Protein AF-A0A392NDP9-F1 (afdb_monomer_lite)

Secondary structure (DSSP, 8-state):
-HHHHTT-TT--EEEEEE---S--PEEE--TT-SEEEEEES-SS---EEEEE-TT--EEEEES-EEEEEE--TT--EEEEE----SHHHHHHHHHHHHH-TT-SEEEE-HHHH---TT---PPP----------

Sequence (134 aa):
MNALLSGCPNLETLDLCFYAEDSGGIIRVPPSLKWLKIIINNSDAGASLEIDVPVLEYLCIANITITDANNLQNVVEASVDVFPSSAASAFTFLKLLGALTGIKHLVLSCSTTKRDSRSGRPPPRYATGLLSAI

pLDDT: mean 79.92, std 17.28, range [38.62, 97.44]

Radius of gyration: 20.47 Å; chains: 1; bounding box: 78×43×33 Å

Organism: NCBI:txid97028

Structure (mmCIF, N/CA/C/O backbone):
data_AF-A0A392NDP9-F1
#
_entry.id   AF-A0A392NDP9-F1
#
loop_
_atom_site.group_PDB
_atom_site.id
_atom_site.type_symbol
_atom_site.label_atom_id
_atom_si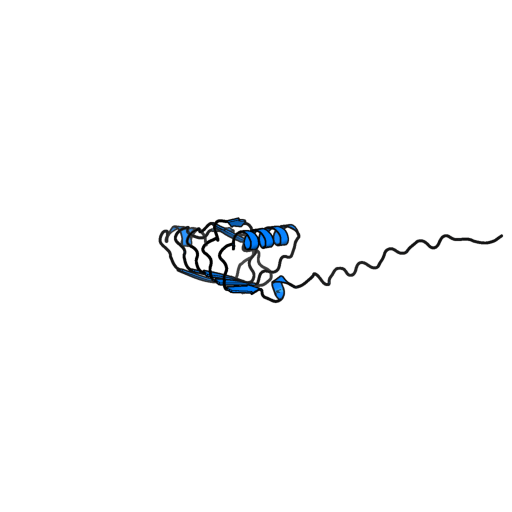te.label_alt_id
_atom_site.label_comp_id
_atom_site.label_asym_id
_atom_site.label_entity_id
_atom_site.label_seq_id
_atom_site.pdbx_PDB_ins_code
_atom_site.Cartn_x
_atom_site.Cartn_y
_atom_site.Cartn_z
_atom_site.occupancy
_atom_site.B_iso_or_equiv
_atom_site.auth_seq_id
_atom_site.auth_comp_id
_atom_site.auth_asym_id
_atom_site.auth_atom_id
_atom_site.pdbx_PDB_model_num
ATOM 1 N N . MET A 1 1 ? -3.502 11.219 -12.686 1.00 69.75 1 MET A N 1
ATOM 2 C CA . MET A 1 1 ? -4.233 10.551 -11.584 1.00 69.75 1 MET A CA 1
ATOM 3 C C . MET A 1 1 ? -4.486 11.459 -10.384 1.00 69.75 1 MET A C 1
ATOM 5 O O . MET A 1 1 ? -5.636 11.597 -10.003 1.00 69.75 1 MET A O 1
ATOM 9 N N . ASN A 1 2 ? -3.472 12.134 -9.829 1.00 69.75 2 ASN A N 1
ATOM 10 C CA . ASN A 1 2 ? -3.658 13.005 -8.651 1.00 69.75 2 ASN A CA 1
ATOM 11 C C . ASN A 1 2 ? -4.727 14.092 -8.832 1.00 69.75 2 ASN A C 1
ATOM 13 O O . ASN A 1 2 ? -5.488 14.338 -7.908 1.00 69.75 2 ASN A O 1
ATOM 17 N N . ALA A 1 3 ? -4.835 14.677 -10.031 1.00 70.94 3 ALA A N 1
ATOM 18 C CA . ALA A 1 3 ? -5.876 15.659 -10.347 1.00 70.94 3 ALA A CA 1
ATOM 19 C C . ALA A 1 3 ? -7.309 15.094 -10.237 1.00 70.94 3 ALA A C 1
ATOM 21 O O . ALA A 1 3 ? -8.238 15.823 -9.902 1.00 70.94 3 ALA A O 1
ATOM 22 N N . LEU A 1 4 ? -7.490 13.791 -10.494 1.00 71.25 4 LEU A N 1
ATOM 23 C CA . LEU A 1 4 ? -8.781 13.119 -10.321 1.00 71.25 4 LEU A CA 1
ATOM 24 C C . LEU A 1 4 ? -9.073 12.914 -8.830 1.00 71.25 4 LEU A C 1
ATOM 26 O O . LEU A 1 4 ? -10.156 13.251 -8.366 1.00 71.25 4 LEU A O 1
ATOM 30 N N . LEU A 1 5 ? -8.083 12.441 -8.066 1.00 80.00 5 LEU A N 1
ATOM 31 C CA . LEU A 1 5 ? -8.228 12.201 -6.626 1.00 80.00 5 LEU A CA 1
ATOM 32 C C . LEU A 1 5 ? -8.427 13.502 -5.832 1.00 80.00 5 LEU A C 1
ATOM 34 O O . LEU A 1 5 ? -9.194 13.517 -4.873 1.00 80.00 5 LEU A O 1
ATOM 38 N N . SER A 1 6 ? -7.829 14.618 -6.264 1.00 79.62 6 SER A N 1
ATOM 39 C CA . SER A 1 6 ? -8.059 15.931 -5.646 1.00 79.62 6 SER A CA 1
ATOM 40 C C . SER A 1 6 ? -9.493 16.443 -5.802 1.00 79.62 6 SER A C 1
ATOM 42 O O . SER A 1 6 ? -9.924 17.277 -5.012 1.00 79.62 6 SER A O 1
ATOM 44 N N . GLY A 1 7 ? -10.245 15.952 -6.794 1.00 84.88 7 GLY A N 1
ATOM 45 C CA . GLY A 1 7 ? -11.663 16.280 -6.961 1.00 84.88 7 GLY A CA 1
ATOM 46 C C . GLY A 1 7 ? -12.588 15.540 -5.989 1.00 84.88 7 GLY A C 1
ATOM 47 O O . GLY A 1 7 ? -13.756 15.902 -5.866 1.00 84.88 7 GLY A O 1
ATOM 48 N N . CYS A 1 8 ? -12.083 14.520 -5.285 1.00 88.81 8 CYS A N 1
ATOM 49 C CA . CYS A 1 8 ? -12.871 13.648 -4.414 1.00 88.81 8 CYS A CA 1
ATOM 50 C C . CYS A 1 8 ? -12.260 13.566 -2.998 1.00 88.81 8 CYS A C 1
ATOM 52 O O . CYS A 1 8 ? -11.764 12.513 -2.601 1.00 88.81 8 CYS A O 1
ATOM 54 N N . PRO A 1 9 ? -12.299 14.649 -2.198 1.00 84.31 9 PRO A N 1
ATOM 55 C CA . PRO A 1 9 ? -11.618 14.701 -0.898 1.00 84.31 9 PRO A CA 1
ATOM 56 C C . PRO A 1 9 ? -12.208 13.765 0.173 1.00 84.31 9 PRO A C 1
ATOM 58 O O . PRO A 1 9 ? -11.508 13.398 1.114 1.00 84.31 9 PRO A O 1
ATOM 61 N N . ASN A 1 10 ? -13.472 13.356 0.032 1.00 89.31 10 ASN A N 1
ATOM 62 C CA . ASN A 1 10 ? -14.176 12.471 0.973 1.00 89.31 10 ASN A CA 1
ATOM 63 C C . ASN A 1 10 ? -14.277 11.026 0.457 1.00 89.31 10 ASN A C 1
ATOM 65 O O . ASN A 1 10 ? -15.181 10.292 0.849 1.00 89.31 10 ASN A O 1
ATOM 69 N N . LEU A 1 11 ? -13.425 10.643 -0.497 1.00 92.12 11 LEU A N 1
ATOM 70 C CA . LEU A 1 11 ? -13.464 9.313 -1.090 1.00 92.12 11 LEU A CA 1
ATOM 71 C C . LEU A 1 11 ? -13.087 8.254 -0.047 1.00 92.12 11 LEU A C 1
ATOM 73 O O . LEU A 1 11 ? -11.964 8.244 0.441 1.00 92.12 11 LEU A O 1
ATOM 77 N N . GLU A 1 12 ? -14.004 7.333 0.252 1.00 95.12 12 GLU A N 1
ATOM 78 C CA . GLU A 1 12 ? -13.740 6.248 1.209 1.00 95.12 12 GLU A CA 1
ATOM 79 C C . GLU A 1 12 ? -13.223 4.966 0.540 1.00 95.12 12 GLU A C 1
ATOM 81 O O . GLU A 1 12 ? -12.591 4.132 1.188 1.00 95.12 12 GLU A O 1
ATOM 86 N N . THR A 1 13 ? -13.486 4.783 -0.754 1.00 95.12 13 THR A N 1
ATOM 87 C CA . THR A 1 13 ? -13.151 3.560 -1.495 1.00 95.12 13 THR A CA 1
ATOM 88 C C . THR A 1 13 ? -12.567 3.910 -2.852 1.00 95.12 13 THR A C 1
ATOM 90 O O . THR A 1 13 ? -13.155 4.686 -3.602 1.00 95.12 13 THR A O 1
ATOM 93 N N . LEU A 1 14 ? -11.424 3.312 -3.178 1.00 92.62 14 LEU A N 1
ATOM 94 C CA . LEU A 1 14 ? -10.753 3.483 -4.459 1.00 92.62 14 LEU A CA 1
ATOM 95 C C . LEU A 1 14 ? -10.317 2.118 -4.994 1.00 92.62 14 LEU A C 1
ATOM 97 O O . LEU A 1 14 ? -9.447 1.479 -4.409 1.00 92.62 14 LEU A O 1
ATOM 101 N N . ASP A 1 15 ? -10.910 1.703 -6.113 1.00 92.94 15 ASP A N 1
ATOM 102 C CA . ASP A 1 15 ? -10.465 0.557 -6.910 1.00 92.94 15 ASP A CA 1
ATOM 103 C C . ASP A 1 15 ? -9.951 1.077 -8.255 1.00 92.94 15 ASP A C 1
ATOM 105 O O . ASP A 1 15 ? -10.694 1.676 -9.037 1.00 92.94 15 ASP A O 1
ATOM 109 N N . LEU A 1 16 ? -8.653 0.907 -8.488 1.00 88.12 16 LEU A N 1
ATOM 110 C CA . LEU A 1 16 ? -7.963 1.337 -9.691 1.00 88.12 16 LEU A CA 1
ATOM 111 C C . LEU A 1 16 ? -7.329 0.136 -10.376 1.00 88.12 16 LEU A C 1
ATOM 113 O O . LEU A 1 16 ? -6.469 -0.547 -9.821 1.00 88.12 16 LEU A O 1
ATOM 117 N N . CYS A 1 17 ? -7.689 -0.048 -11.638 1.00 87.25 17 CYS A N 1
ATOM 118 C CA . CYS A 1 17 ? -7.012 -0.959 -12.539 1.00 87.25 17 CYS A CA 1
ATOM 119 C C . CYS A 1 17 ? -6.702 -0.208 -13.828 1.00 87.25 17 CYS A C 1
ATOM 121 O O . CYS A 1 17 ? -7.610 0.301 -14.487 1.00 87.25 17 CYS A O 1
ATOM 123 N N . PHE A 1 18 ? -5.422 -0.070 -14.156 1.00 80.69 18 PHE A N 1
ATOM 124 C CA . PHE A 1 18 ? -4.996 0.690 -15.326 1.00 80.69 18 PHE A CA 1
ATOM 125 C C . PHE A 1 18 ? -3.650 0.189 -15.854 1.00 80.69 18 PHE A C 1
ATOM 127 O O . PHE A 1 18 ? -2.927 -0.560 -15.193 1.00 80.69 18 PHE A O 1
ATOM 134 N N . TYR A 1 19 ? -3.327 0.609 -17.073 1.00 79.69 19 TYR A N 1
ATOM 135 C CA . TYR A 1 19 ? -2.003 0.444 -17.656 1.00 79.69 19 TYR A CA 1
ATOM 136 C C . TYR A 1 19 ? -1.205 1.702 -17.356 1.00 79.69 19 TYR A C 1
ATOM 138 O O . TYR A 1 19 ? -1.643 2.804 -17.692 1.00 79.69 19 TYR A O 1
ATOM 146 N N . ALA A 1 20 ? -0.059 1.555 -16.701 1.00 71.25 20 ALA A N 1
ATOM 147 C CA . ALA A 1 20 ? 0.833 2.684 -16.533 1.00 71.25 20 ALA A CA 1
ATOM 148 C C . ALA A 1 20 ? 1.561 2.900 -17.865 1.00 71.25 20 ALA A C 1
ATOM 150 O O . ALA A 1 20 ? 2.296 2.034 -18.322 1.00 71.25 20 ALA A O 1
ATOM 151 N N . GLU A 1 21 ? 1.347 4.032 -18.523 1.00 67.12 21 GLU A N 1
ATOM 152 C CA . GLU A 1 21 ? 2.326 4.503 -19.506 1.00 67.12 21 GLU A CA 1
ATOM 153 C C . GLU A 1 21 ? 3.545 5.020 -18.729 1.00 67.12 21 GLU A C 1
ATOM 155 O O . GLU A 1 21 ? 3.366 5.464 -17.592 1.00 67.12 21 GLU A O 1
ATOM 160 N N . ASP A 1 22 ? 4.753 4.969 -19.310 1.00 56.59 22 ASP A N 1
ATOM 161 C CA . ASP A 1 22 ? 6.088 5.246 -18.712 1.00 56.59 22 ASP A CA 1
ATOM 162 C C . ASP A 1 22 ? 6.235 6.558 -17.900 1.00 56.59 22 ASP A C 1
ATOM 164 O O . ASP A 1 22 ? 7.298 6.888 -17.373 1.00 56.59 22 ASP A O 1
ATOM 168 N N . SER A 1 23 ? 5.164 7.330 -17.769 1.00 55.50 23 SER A N 1
ATOM 169 C CA . SER A 1 23 ? 4.986 8.375 -16.779 1.00 55.50 23 SER A CA 1
ATOM 170 C C . SER A 1 23 ? 5.218 7.857 -15.350 1.00 55.50 23 SER A C 1
ATOM 172 O O . SER A 1 23 ? 4.358 7.229 -14.733 1.00 55.50 23 SER A O 1
ATOM 174 N N . GLY A 1 24 ? 6.387 8.192 -14.796 1.00 61.66 24 GLY A N 1
ATOM 175 C CA . GLY A 1 24 ? 6.766 8.034 -13.385 1.00 61.66 24 GLY A CA 1
ATOM 176 C C . GLY A 1 24 ? 5.939 8.896 -12.423 1.00 61.66 24 GLY A C 1
ATOM 177 O O . GLY A 1 24 ? 6.479 9.633 -11.600 1.00 61.66 24 GLY A O 1
ATOM 178 N N . GLY A 1 25 ? 4.616 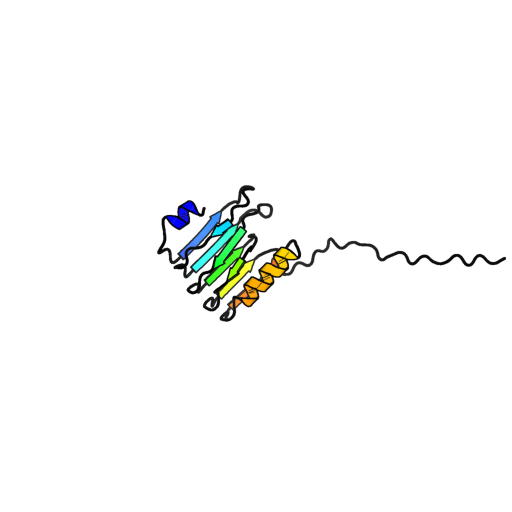8.872 -12.568 1.00 77.69 25 GLY A N 1
ATOM 179 C CA . GLY A 1 25 ? 3.685 9.589 -11.720 1.00 77.69 25 GLY A CA 1
ATOM 180 C C . GLY A 1 25 ? 3.622 8.964 -10.332 1.00 77.69 25 GLY A C 1
ATOM 181 O O . GLY A 1 25 ? 3.498 7.748 -10.183 1.00 77.69 25 GLY A O 1
ATOM 182 N N . ILE A 1 26 ? 3.665 9.820 -9.315 1.00 84.44 26 ILE A N 1
ATOM 183 C CA . ILE A 1 26 ? 3.410 9.429 -7.930 1.00 84.44 26 ILE A CA 1
ATOM 184 C C . ILE A 1 26 ? 1.911 9.540 -7.682 1.00 84.44 26 ILE A C 1
ATOM 186 O O . ILE A 1 26 ? 1.331 10.604 -7.890 1.00 84.44 26 ILE A O 1
ATOM 190 N N . ILE A 1 27 ? 1.290 8.457 -7.239 1.00 87.06 27 ILE A N 1
ATOM 191 C CA . ILE A 1 27 ? -0.109 8.398 -6.830 1.00 87.06 27 ILE A CA 1
ATOM 192 C C . ILE A 1 27 ? -0.168 8.759 -5.352 1.00 87.06 27 ILE A C 1
ATOM 194 O O . ILE A 1 27 ? 0.449 8.085 -4.529 1.00 87.06 27 ILE A O 1
ATOM 198 N N . ARG A 1 28 ? -0.918 9.815 -5.026 1.00 89.19 28 ARG A N 1
ATOM 199 C CA . ARG A 1 28 ? -1.186 10.225 -3.644 1.00 89.19 28 ARG A CA 1
ATOM 200 C C . ARG A 1 28 ? -2.635 9.962 -3.292 1.00 89.19 28 ARG A C 1
ATOM 202 O O . ARG A 1 28 ? -3.540 10.454 -3.965 1.00 89.19 28 ARG A O 1
ATOM 209 N N . VAL A 1 29 ? -2.832 9.175 -2.246 1.00 87.75 29 VAL A N 1
ATOM 210 C CA . VAL A 1 29 ? -4.153 8.717 -1.819 1.00 87.75 29 VAL A CA 1
ATOM 211 C C . VAL A 1 29 ? -4.789 9.753 -0.877 1.00 87.75 29 VAL A C 1
ATOM 213 O O . VAL A 1 29 ? -4.080 10.306 -0.036 1.00 87.75 29 VAL A O 1
ATOM 216 N N . PRO A 1 30 ? -6.099 10.047 -0.993 1.00 87.94 30 PRO A N 1
ATOM 217 C CA . PRO A 1 30 ? -6.795 10.912 -0.043 1.00 87.94 30 PRO A CA 1
ATOM 218 C C . PRO A 1 30 ? -6.748 10.356 1.393 1.00 87.94 30 PRO A C 1
ATOM 220 O O . PRO A 1 30 ? -6.856 9.144 1.577 1.00 87.94 30 PRO A O 1
ATOM 223 N N . PRO A 1 31 ? -6.671 11.215 2.425 1.00 88.25 31 PRO A N 1
ATOM 224 C CA . PRO A 1 31 ? -6.553 10.773 3.818 1.00 88.25 31 PRO A CA 1
ATOM 225 C C . PRO A 1 31 ? -7.850 10.183 4.396 1.00 88.25 31 PRO A C 1
ATOM 227 O O . PRO A 1 31 ? -7.824 9.619 5.484 1.00 88.25 31 PRO A O 1
ATOM 230 N N . SER A 1 32 ? -8.984 10.329 3.703 1.00 90.56 32 SER A N 1
ATOM 231 C CA . SER A 1 32 ? -10.300 9.793 4.086 1.00 90.56 32 SER A CA 1
ATOM 232 C C . SER A 1 32 ? -10.524 8.342 3.644 1.00 90.56 32 SER A C 1
ATOM 234 O O . SER A 1 32 ? -11.560 7.754 3.961 1.00 90.56 32 SER A O 1
ATOM 236 N N . LEU A 1 33 ? -9.569 7.758 2.916 1.00 94.19 33 LEU A N 1
ATOM 237 C CA . LEU A 1 33 ? -9.746 6.466 2.273 1.00 94.19 33 LEU A CA 1
ATOM 238 C C . LEU A 1 33 ? -9.695 5.311 3.283 1.00 94.19 33 LEU A C 1
ATOM 240 O O . LEU A 1 33 ? -8.722 5.154 4.012 1.00 94.19 33 LEU A O 1
ATOM 244 N N . LYS A 1 34 ? -10.717 4.456 3.278 1.00 96.31 34 LYS A N 1
ATOM 245 C CA . LYS A 1 34 ? -10.784 3.247 4.115 1.00 96.31 34 LYS A CA 1
ATOM 246 C C . LYS A 1 34 ? -10.377 1.994 3.347 1.00 96.31 34 LYS A C 1
ATOM 248 O O . LYS A 1 34 ? -9.834 1.061 3.933 1.00 96.31 34 LYS A O 1
ATOM 253 N N . TRP A 1 35 ? -10.610 1.980 2.035 1.00 96.81 35 TRP A N 1
ATOM 254 C CA . TRP A 1 35 ? -10.415 0.800 1.196 1.00 96.81 35 TRP A CA 1
ATOM 255 C C . TRP A 1 35 ? -9.652 1.150 -0.080 1.00 96.81 35 TRP A C 1
ATOM 257 O O . TRP A 1 35 ? -10.171 1.880 -0.930 1.00 96.81 35 TRP A O 1
ATOM 267 N N . LEU A 1 36 ? -8.425 0.635 -0.213 1.00 95.44 36 LEU A N 1
ATOM 268 C CA . LEU A 1 36 ? -7.563 0.884 -1.367 1.00 95.44 36 LEU A CA 1
ATOM 269 C C . LEU A 1 36 ? -7.277 -0.396 -2.139 1.00 95.44 36 LEU A C 1
ATOM 271 O O . LEU A 1 36 ? -6.747 -1.357 -1.583 1.00 95.44 36 LEU A O 1
ATOM 275 N N . LYS A 1 37 ? -7.517 -0.357 -3.448 1.00 95.12 37 LYS A N 1
ATOM 276 C CA . LYS A 1 37 ? -7.077 -1.380 -4.387 1.00 95.12 37 LYS A CA 1
ATOM 277 C C . LYS A 1 37 ? -6.446 -0.744 -5.622 1.00 95.12 37 LYS A C 1
ATOM 279 O O . LYS A 1 37 ? -7.069 0.080 -6.284 1.00 95.12 37 LYS A O 1
ATOM 284 N N . ILE A 1 38 ? -5.204 -1.117 -5.925 1.00 91.19 38 ILE A N 1
ATOM 285 C CA . ILE A 1 38 ? -4.470 -0.661 -7.109 1.00 91.19 38 ILE A CA 1
ATOM 286 C C . ILE A 1 38 ? -3.814 -1.859 -7.789 1.00 91.19 38 ILE A C 1
ATOM 288 O O . ILE A 1 38 ? -2.958 -2.520 -7.208 1.00 91.19 38 ILE A O 1
ATOM 292 N N . ILE A 1 39 ? -4.176 -2.113 -9.042 1.00 89.56 39 ILE A N 1
ATOM 293 C CA . ILE A 1 39 ? -3.594 -3.183 -9.854 1.00 89.56 39 ILE A CA 1
ATOM 294 C C . ILE A 1 39 ? -3.094 -2.587 -11.166 1.00 89.56 39 ILE A C 1
ATOM 296 O O . ILE A 1 39 ? -3.875 -2.034 -11.944 1.00 89.56 39 ILE A O 1
ATOM 300 N N . ILE A 1 40 ? -1.793 -2.715 -11.416 1.00 85.75 40 ILE A N 1
ATOM 301 C CA . ILE A 1 40 ? -1.170 -2.272 -12.663 1.00 85.75 40 ILE A CA 1
ATOM 302 C C . ILE A 1 40 ? -0.974 -3.477 -13.583 1.00 85.75 40 ILE A C 1
ATOM 304 O O . ILE A 1 40 ? -0.347 -4.473 -13.219 1.00 85.75 40 ILE A O 1
ATOM 308 N N . ASN A 1 41 ? -1.535 -3.400 -14.790 1.00 80.69 41 ASN A N 1
ATOM 309 C CA . ASN A 1 41 ? -1.603 -4.546 -15.704 1.00 80.69 41 ASN A CA 1
ATOM 310 C C . ASN A 1 41 ? -0.355 -4.737 -16.584 1.00 80.69 41 ASN A C 1
ATOM 312 O O . ASN A 1 41 ? -0.324 -5.660 -17.397 1.00 80.69 41 ASN A O 1
ATOM 316 N N . ASN A 1 42 ? 0.676 -3.903 -16.439 1.00 73.94 42 ASN A N 1
ATOM 317 C CA . ASN A 1 42 ? 1.962 -4.063 -17.114 1.00 73.94 42 ASN A CA 1
ATOM 318 C C . ASN A 1 42 ? 3.129 -4.108 -16.116 1.00 73.94 42 ASN A C 1
ATOM 320 O O . ASN A 1 42 ? 3.176 -3.341 -15.162 1.00 73.94 42 ASN A O 1
ATOM 324 N N . SER A 1 43 ? 4.080 -5.017 -16.349 1.00 63.00 43 SER A N 1
ATOM 325 C CA . SER A 1 43 ? 5.237 -5.248 -15.469 1.00 63.00 43 SER A CA 1
ATOM 326 C C . SER A 1 43 ? 6.340 -4.197 -15.593 1.00 63.00 43 SER A C 1
ATOM 328 O O . SER A 1 43 ? 7.205 -4.121 -14.723 1.00 63.00 43 SER A O 1
ATOM 330 N N . ASP A 1 44 ? 6.326 -3.424 -16.679 1.00 60.75 44 ASP A N 1
ATOM 331 C CA . ASP A 1 44 ? 7.491 -2.650 -17.119 1.00 60.75 44 ASP A CA 1
ATOM 332 C C . ASP A 1 44 ? 7.376 -1.148 -16.803 1.00 60.75 44 ASP A C 1
ATOM 334 O O . ASP A 1 44 ? 8.336 -0.409 -17.011 1.00 60.75 44 ASP A O 1
ATOM 338 N N . ALA A 1 45 ? 6.236 -0.689 -16.272 1.00 58.97 45 ALA A N 1
ATOM 339 C CA . ALA A 1 45 ? 5.946 0.735 -16.109 1.00 58.97 45 ALA A CA 1
ATOM 340 C C . ALA A 1 45 ? 5.972 1.233 -14.651 1.00 58.97 45 ALA A C 1
ATOM 342 O O . ALA A 1 45 ? 5.524 0.576 -13.712 1.00 58.97 45 ALA A O 1
ATOM 343 N N . GLY A 1 46 ? 6.511 2.447 -14.489 1.00 65.88 46 GLY A N 1
ATOM 344 C CA . GLY A 1 46 ? 7.026 3.020 -13.240 1.00 65.88 46 GLY A CA 1
ATOM 345 C C . GLY A 1 46 ? 6.061 3.868 -12.410 1.00 65.88 46 GLY A C 1
ATOM 346 O O . GLY A 1 46 ? 6.472 4.907 -11.888 1.00 65.88 46 GLY A O 1
ATOM 347 N N . ALA A 1 47 ? 4.800 3.462 -12.252 1.00 80.12 47 ALA A N 1
ATOM 348 C CA . ALA A 1 47 ? 3.935 4.172 -11.311 1.00 80.12 47 ALA A CA 1
ATOM 349 C C . ALA A 1 47 ? 4.430 3.963 -9.871 1.00 80.12 47 ALA A C 1
ATOM 351 O O . ALA A 1 47 ? 4.787 2.853 -9.459 1.00 80.12 47 ALA A O 1
ATOM 352 N N . SER A 1 48 ? 4.443 5.055 -9.112 1.00 86.69 48 SER A N 1
ATOM 353 C CA . SER A 1 48 ? 4.888 5.073 -7.722 1.00 86.69 48 SER A CA 1
ATOM 354 C C . SER A 1 48 ? 3.720 5.375 -6.789 1.00 86.69 48 SER A C 1
ATOM 356 O O . SER A 1 48 ? 2.833 6.147 -7.144 1.00 86.69 48 SER A O 1
ATOM 358 N N . LEU A 1 49 ? 3.715 4.785 -5.597 1.00 89.06 49 LEU A N 1
ATOM 359 C CA . LEU A 1 49 ? 2.686 4.982 -4.579 1.00 89.06 49 LEU A CA 1
ATOM 360 C C . LEU A 1 49 ? 3.279 5.618 -3.322 1.00 89.06 49 LEU A C 1
ATOM 362 O O . LEU A 1 49 ? 4.202 5.066 -2.719 1.00 89.06 49 LEU A O 1
ATOM 366 N N . GLU A 1 50 ? 2.682 6.737 -2.912 1.00 92.06 50 GLU A N 1
ATOM 367 C CA . GLU A 1 50 ? 2.824 7.303 -1.572 1.00 92.06 50 GLU A CA 1
ATOM 368 C C . GLU A 1 50 ? 1.505 7.120 -0.824 1.00 92.06 50 GLU A C 1
ATOM 370 O O . GLU A 1 50 ? 0.453 7.593 -1.271 1.00 92.06 50 GLU A O 1
ATOM 375 N N . ILE A 1 51 ? 1.565 6.437 0.318 1.00 91.69 51 ILE A N 1
ATOM 376 C CA . ILE A 1 51 ? 0.399 6.201 1.162 1.00 91.69 51 ILE A CA 1
ATOM 377 C C . ILE A 1 51 ? 0.634 6.725 2.577 1.00 91.69 51 ILE A C 1
ATOM 379 O O . ILE A 1 51 ? 1.602 6.370 3.246 1.00 91.69 51 ILE A O 1
ATOM 383 N N . ASP A 1 52 ? -0.265 7.597 3.013 1.00 92.50 52 ASP A N 1
ATOM 384 C CA . ASP A 1 52 ? -0.282 8.182 4.350 1.00 92.50 52 ASP A CA 1
ATOM 385 C C . ASP A 1 52 ? -1.741 8.364 4.780 1.00 92.50 52 ASP A C 1
ATOM 387 O O . ASP A 1 52 ? -2.348 9.417 4.575 1.00 92.50 52 ASP A O 1
ATOM 391 N N . VAL A 1 53 ? -2.356 7.271 5.242 1.00 92.94 53 VAL A N 1
ATOM 392 C CA . VAL A 1 53 ? -3.811 7.198 5.438 1.00 92.94 53 VAL A CA 1
ATOM 393 C C . VAL A 1 53 ? -4.134 6.479 6.755 1.00 92.94 53 VAL A C 1
ATOM 395 O O . VAL A 1 53 ? -4.301 5.259 6.763 1.00 92.94 53 VAL A O 1
ATOM 398 N N . PRO A 1 54 ? -4.279 7.218 7.874 1.00 92.50 54 PRO A N 1
ATOM 399 C CA . PRO A 1 54 ? -4.466 6.637 9.207 1.00 92.50 54 PRO A CA 1
ATOM 400 C C . PRO A 1 54 ? -5.767 5.857 9.368 1.00 92.50 54 PRO A C 1
ATOM 402 O O . PRO A 1 54 ? -5.881 5.063 10.294 1.00 92.50 54 PRO A O 1
ATOM 405 N N . VAL A 1 55 ? -6.761 6.085 8.510 1.00 95.25 55 VAL A N 1
ATOM 406 C CA . VAL A 1 55 ? -8.073 5.421 8.570 1.00 95.25 55 VAL A CA 1
ATOM 407 C C . VAL A 1 55 ? -8.190 4.243 7.602 1.00 95.25 55 VAL A C 1
ATOM 409 O O . VAL A 1 55 ? -9.273 3.683 7.468 1.00 95.25 55 VAL A O 1
ATOM 412 N N . LEU A 1 56 ? -7.102 3.872 6.917 1.00 96.69 56 LEU A N 1
ATOM 413 C CA . LEU A 1 56 ? -7.125 2.770 5.966 1.00 96.69 56 LEU A CA 1
ATOM 414 C C . LEU A 1 56 ? -7.297 1.440 6.700 1.00 96.69 56 LEU A C 1
ATOM 416 O O . LEU A 1 56 ? -6.517 1.114 7.591 1.00 96.69 56 LEU A O 1
ATOM 420 N N . GLU A 1 57 ? -8.291 0.662 6.286 1.00 97.19 57 GLU A N 1
ATOM 421 C CA . GLU A 1 57 ? -8.624 -0.643 6.862 1.00 97.19 57 GLU A CA 1
ATOM 422 C C . GLU A 1 57 ? -8.195 -1.793 5.942 1.00 97.19 57 GLU A C 1
ATOM 424 O O . GLU A 1 57 ? -7.858 -2.880 6.418 1.00 97.19 57 GLU A O 1
ATOM 429 N N . TYR A 1 58 ? -8.163 -1.549 4.628 1.00 97.31 58 TYR A N 1
ATOM 430 C CA . TYR A 1 58 ? -7.824 -2.548 3.617 1.00 97.31 58 TYR A CA 1
ATOM 431 C C . TYR A 1 58 ? -6.873 -2.004 2.555 1.00 97.31 58 TYR A C 1
ATOM 433 O O . TYR A 1 58 ? -7.085 -0.916 2.006 1.00 97.31 58 TYR A O 1
ATOM 441 N N . LEU A 1 59 ? -5.870 -2.814 2.212 1.00 96.44 59 LEU A N 1
ATOM 442 C CA . LEU A 1 59 ? -4.869 -2.503 1.198 1.00 96.44 59 LEU A CA 1
ATOM 443 C C . LEU A 1 59 ? -4.690 -3.663 0.209 1.00 96.44 59 LEU A C 1
ATOM 445 O O . LEU A 1 59 ? -4.243 -4.741 0.575 1.00 96.44 59 LEU A O 1
ATOM 449 N N . CYS A 1 60 ? -4.926 -3.434 -1.077 1.00 95.38 60 CYS A N 1
ATOM 450 C CA . CYS A 1 60 ? -4.573 -4.375 -2.137 1.00 95.38 60 CYS A CA 1
ATOM 451 C C . CYS A 1 60 ? -3.732 -3.667 -3.195 1.00 95.38 60 CYS A C 1
ATOM 453 O O . CYS A 1 60 ? -4.193 -2.715 -3.820 1.00 95.38 60 CYS A O 1
ATOM 455 N N . ILE A 1 61 ? -2.494 -4.109 -3.397 1.00 92.56 61 ILE A N 1
ATOM 456 C CA . ILE A 1 61 ? -1.600 -3.510 -4.390 1.00 92.56 61 ILE A CA 1
ATOM 457 C C . ILE A 1 61 ? -0.880 -4.578 -5.204 1.00 92.56 61 ILE A C 1
ATOM 459 O O . ILE A 1 61 ? -0.397 -5.563 -4.645 1.00 92.56 61 ILE A O 1
ATOM 463 N N . ALA A 1 62 ? -0.784 -4.363 -6.516 1.00 89.69 62 ALA A N 1
ATOM 464 C CA . ALA A 1 62 ? -0.075 -5.248 -7.431 1.00 89.69 62 ALA A CA 1
ATOM 465 C C . ALA A 1 62 ? 0.686 -4.474 -8.517 1.00 89.69 62 ALA A C 1
ATOM 467 O O . ALA A 1 62 ? 0.154 -3.516 -9.083 1.00 89.69 62 ALA A O 1
ATOM 468 N N . ASN A 1 63 ? 1.909 -4.923 -8.823 1.00 86.38 63 ASN A N 1
ATOM 469 C CA . ASN A 1 63 ? 2.792 -4.383 -9.868 1.00 86.38 63 ASN A CA 1
ATOM 470 C C . ASN A 1 63 ? 3.062 -2.870 -9.752 1.00 86.38 63 ASN A C 1
ATOM 472 O O . ASN A 1 63 ? 3.132 -2.165 -10.754 1.00 86.38 63 ASN A O 1
ATOM 476 N N . ILE A 1 64 ? 3.214 -2.355 -8.530 1.00 85.56 64 ILE A N 1
ATOM 477 C CA . ILE A 1 64 ? 3.452 -0.928 -8.268 1.00 85.56 64 ILE A CA 1
ATOM 478 C C . ILE A 1 64 ? 4.703 -0.715 -7.416 1.00 85.56 64 ILE A C 1
ATOM 480 O O . ILE A 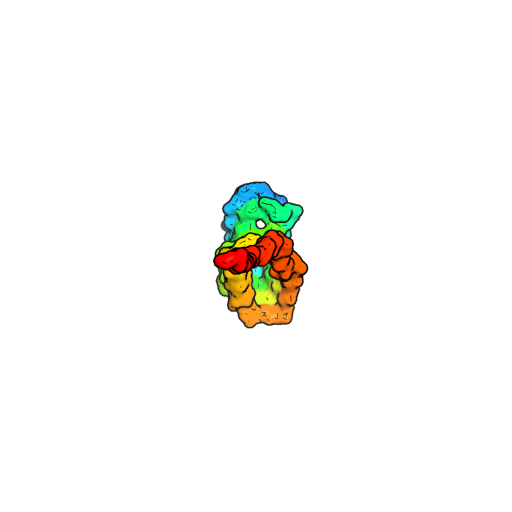1 64 ? 4.994 -1.513 -6.527 1.00 85.56 64 ILE A O 1
ATOM 484 N N . THR A 1 65 ? 5.439 0.373 -7.656 1.00 86.44 65 THR A N 1
ATO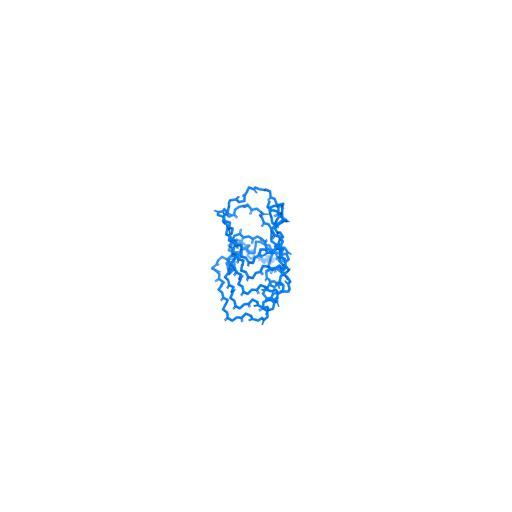M 485 C CA . THR A 1 65 ? 6.574 0.747 -6.801 1.00 86.44 65 THR A CA 1
ATOM 486 C C . THR A 1 65 ? 6.078 1.546 -5.604 1.00 86.44 65 THR A C 1
ATOM 488 O O . THR A 1 65 ? 5.389 2.547 -5.761 1.00 86.44 65 THR A O 1
ATOM 491 N N . ILE A 1 66 ? 6.444 1.140 -4.393 1.00 88.38 66 ILE A N 1
ATOM 492 C CA . ILE A 1 66 ? 6.145 1.916 -3.186 1.00 88.38 66 ILE A CA 1
ATOM 493 C C . ILE A 1 66 ? 7.314 2.873 -2.960 1.00 88.38 66 ILE A C 1
ATOM 495 O O . ILE A 1 66 ? 8.460 2.427 -2.871 1.00 88.38 66 ILE A O 1
ATOM 499 N N . THR A 1 67 ? 7.035 4.172 -2.872 1.00 88.38 67 THR A N 1
ATOM 500 C CA . THR A 1 67 ? 8.042 5.201 -2.556 1.00 88.38 67 THR A CA 1
ATOM 501 C C . THR A 1 67 ? 7.967 5.635 -1.106 1.00 88.38 67 THR A C 1
ATOM 503 O O . THR A 1 67 ? 9.012 5.844 -0.491 1.00 88.38 67 THR A O 1
ATOM 506 N N . ASP A 1 68 ? 6.762 5.688 -0.538 1.00 89.00 68 ASP A N 1
ATOM 507 C CA . ASP A 1 68 ? 6.585 5.884 0.894 1.00 89.00 68 ASP A CA 1
ATOM 508 C C . ASP A 1 68 ? 5.285 5.258 1.417 1.00 89.00 68 ASP A C 1
ATOM 510 O O . ASP A 1 68 ? 4.286 5.168 0.701 1.00 89.00 68 ASP A O 1
ATOM 514 N N . ALA A 1 69 ? 5.311 4.825 2.675 1.00 90.94 69 ALA A N 1
ATOM 515 C CA . ALA A 1 69 ? 4.174 4.242 3.371 1.00 90.94 69 ALA A CA 1
ATOM 516 C C . ALA A 1 69 ? 4.238 4.567 4.867 1.00 90.94 69 ALA A C 1
ATOM 518 O O . ALA A 1 69 ? 5.153 4.122 5.564 1.00 90.94 69 ALA A O 1
ATOM 519 N N . ASN A 1 70 ? 3.264 5.335 5.356 1.00 91.50 70 ASN A N 1
ATOM 520 C CA . ASN A 1 70 ? 3.157 5.751 6.752 1.00 91.50 70 ASN A CA 1
ATOM 521 C C . ASN A 1 70 ? 1.701 5.661 7.238 1.00 91.50 70 ASN A C 1
ATOM 523 O O . ASN A 1 70 ? 0.768 5.585 6.441 1.00 91.50 70 ASN A O 1
ATOM 527 N N . ASN A 1 71 ? 1.523 5.675 8.561 1.00 93.06 71 ASN A N 1
ATOM 528 C CA . ASN A 1 71 ? 0.218 5.696 9.226 1.00 93.06 71 ASN A CA 1
ATOM 529 C C . ASN A 1 71 ? -0.752 4.594 8.755 1.00 93.06 71 ASN A C 1
ATOM 531 O O . ASN A 1 71 ? -1.902 4.869 8.445 1.00 93.06 71 ASN A O 1
ATOM 535 N N . LEU A 1 72 ? -0.298 3.338 8.702 1.00 95.25 72 LEU A N 1
ATOM 536 C CA . LEU A 1 72 ? -1.117 2.190 8.281 1.00 95.25 72 LEU A CA 1
ATOM 537 C C . LEU A 1 72 ? -1.501 1.262 9.444 1.00 95.25 72 LEU A C 1
ATOM 539 O O . LEU A 1 72 ? -1.832 0.095 9.239 1.00 95.25 72 LEU A O 1
ATOM 543 N N . GLN A 1 73 ? -1.473 1.771 10.678 1.00 95.25 73 GLN A N 1
ATOM 544 C CA . GLN A 1 73 ? -1.732 0.985 11.888 1.00 95.25 73 GLN A CA 1
ATOM 545 C C . GLN A 1 73 ? -3.139 0.376 11.949 1.00 95.25 73 GLN A C 1
ATOM 547 O O . GLN A 1 73 ? -3.343 -0.594 12.669 1.00 95.25 73 GLN A O 1
ATOM 552 N N . ASN A 1 74 ? -4.100 0.937 11.214 1.00 96.12 74 ASN A N 1
ATOM 553 C CA . ASN A 1 74 ? -5.486 0.473 11.208 1.00 96.12 74 ASN A CA 1
ATOM 554 C C . ASN A 1 74 ? -5.783 -0.531 10.086 1.00 96.12 74 ASN A C 1
ATOM 556 O O . ASN A 1 74 ? -6.894 -1.057 10.031 1.00 96.12 74 ASN A O 1
ATOM 560 N N . VAL A 1 75 ? -4.804 -0.841 9.228 1.00 97.44 75 VAL A N 1
ATOM 561 C CA . VAL A 1 75 ? -4.990 -1.818 8.155 1.00 97.44 75 VAL A CA 1
ATOM 562 C C . VAL A 1 75 ? -5.119 -3.204 8.772 1.00 97.44 75 VAL A C 1
ATOM 564 O O . VAL A 1 75 ? -4.194 -3.697 9.415 1.00 97.44 75 VAL A O 1
ATOM 567 N N . VAL A 1 76 ? -6.270 -3.839 8.565 1.00 97.25 76 VAL A N 1
ATOM 568 C CA . VAL A 1 76 ? -6.595 -5.169 9.095 1.00 97.25 76 VAL A CA 1
ATOM 569 C C . VAL A 1 76 ? -6.261 -6.256 8.081 1.00 97.25 76 VAL A C 1
ATOM 571 O O . VAL A 1 76 ? -5.808 -7.341 8.462 1.00 97.25 76 VAL A O 1
ATOM 574 N N . GLU A 1 77 ? -6.445 -5.957 6.798 1.00 97.38 77 GLU A N 1
ATOM 575 C CA . GLU A 1 77 ? -6.195 -6.879 5.698 1.00 97.38 77 GLU A CA 1
ATOM 576 C C . GLU A 1 77 ? -5.374 -6.213 4.592 1.00 97.38 77 GLU A C 1
ATOM 578 O O . GLU A 1 77 ? -5.656 -5.094 4.159 1.00 97.38 77 GLU A O 1
ATOM 583 N N . ALA A 1 78 ? -4.340 -6.920 4.140 1.00 96.69 78 ALA A N 1
ATOM 584 C CA . ALA A 1 78 ? -3.444 -6.464 3.100 1.00 96.69 78 ALA A CA 1
ATOM 585 C C . ALA A 1 78 ? -3.076 -7.603 2.145 1.00 96.69 78 ALA A C 1
ATOM 587 O O . ALA A 1 78 ? -2.650 -8.676 2.571 1.00 96.69 78 ALA A O 1
ATOM 588 N N . SER A 1 79 ? -3.176 -7.342 0.845 1.00 95.50 79 SER A N 1
ATOM 589 C CA . SER A 1 79 ? -2.660 -8.198 -0.221 1.00 95.50 79 SER A CA 1
ATOM 590 C C . SER A 1 79 ? -1.633 -7.417 -1.024 1.00 95.50 79 SER A C 1
ATOM 592 O O . SER A 1 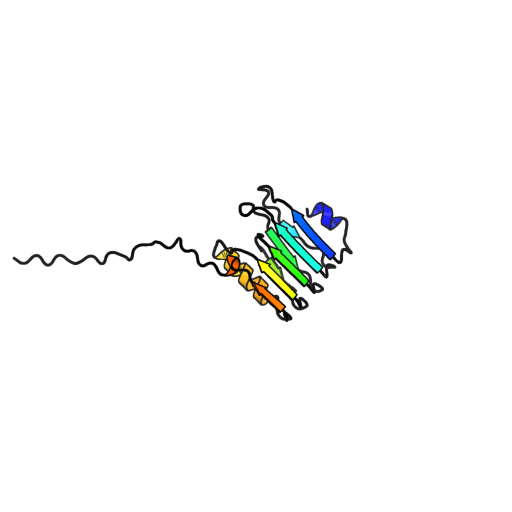79 ? -1.974 -6.440 -1.691 1.00 95.50 79 SER A O 1
ATOM 594 N N . VAL A 1 80 ? -0.376 -7.848 -0.969 1.00 92.62 80 VAL A N 1
ATOM 595 C CA . VAL A 1 80 ? 0.742 -7.136 -1.588 1.00 92.62 80 VAL A CA 1
ATOM 596 C C . VAL A 1 80 ? 1.439 -8.030 -2.607 1.00 92.62 80 VAL A C 1
ATOM 598 O O . VAL A 1 80 ? 1.971 -9.091 -2.279 1.00 92.62 80 VAL A O 1
ATOM 601 N N . ASP A 1 81 ? 1.446 -7.569 -3.854 1.00 90.00 81 ASP A N 1
ATOM 602 C CA . ASP A 1 81 ? 2.111 -8.187 -4.997 1.00 90.00 81 ASP A CA 1
ATOM 603 C C . ASP A 1 81 ? 3.078 -7.183 -5.643 1.00 90.00 81 ASP A C 1
ATOM 605 O O . ASP A 1 81 ? 2.811 -6.580 -6.679 1.00 90.00 81 ASP A O 1
ATOM 609 N N . VAL A 1 82 ? 4.197 -6.930 -4.965 1.00 83.12 82 VAL A N 1
ATOM 610 C CA . VAL A 1 82 ? 5.204 -5.937 -5.365 1.00 83.12 82 VAL A CA 1
ATOM 611 C C . VAL A 1 82 ? 6.558 -6.618 -5.539 1.00 83.12 82 VAL A C 1
ATOM 613 O O . VAL A 1 82 ? 7.010 -7.333 -4.651 1.00 83.12 82 VAL A O 1
ATOM 616 N N . PHE A 1 83 ? 7.241 -6.367 -6.658 1.00 80.56 83 PHE A N 1
ATOM 617 C CA . PHE A 1 83 ? 8.583 -6.895 -6.914 1.00 80.56 83 PHE A CA 1
ATOM 618 C C . PHE A 1 83 ? 9.659 -5.844 -6.575 1.00 80.56 83 PHE A C 1
ATOM 620 O O . PHE A 1 83 ? 9.864 -4.913 -7.358 1.00 80.56 83 PHE A O 1
ATOM 627 N N . PRO A 1 84 ? 10.375 -5.959 -5.439 1.00 76.19 84 PRO A N 1
ATOM 628 C CA . PRO A 1 84 ? 11.463 -5.045 -5.111 1.00 76.19 84 PRO A CA 1
ATOM 629 C C . PRO A 1 84 ? 12.685 -5.326 -6.002 1.00 76.19 84 PRO A C 1
ATOM 631 O O . PRO A 1 84 ? 13.510 -6.190 -5.712 1.00 76.19 84 PRO A O 1
ATOM 634 N N . SER A 1 85 ? 12.811 -4.584 -7.103 1.00 78.12 85 SER A N 1
ATOM 635 C CA . SER A 1 85 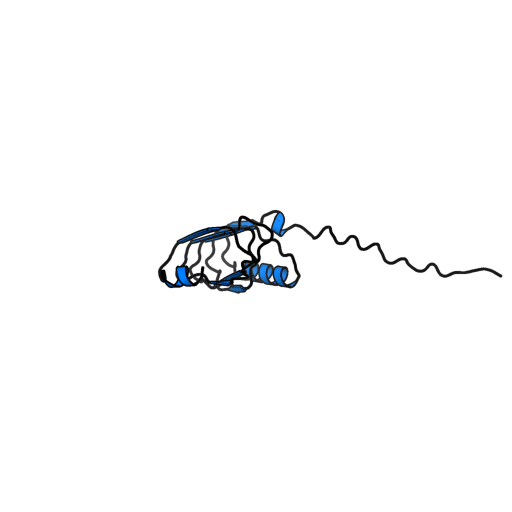? 13.882 -4.740 -8.100 1.00 78.12 85 SER A CA 1
ATOM 636 C C . SER A 1 85 ? 15.231 -4.126 -7.691 1.00 78.12 85 SER A C 1
ATOM 638 O O . SER A 1 85 ? 16.243 -4.348 -8.354 1.00 78.12 85 SER A O 1
ATOM 640 N N . SER A 1 86 ? 15.267 -3.353 -6.603 1.00 82.06 86 SER A N 1
ATOM 641 C CA . SER A 1 86 ? 16.453 -2.659 -6.085 1.00 82.06 86 SER A CA 1
ATOM 642 C C . SER A 1 86 ? 16.508 -2.661 -4.553 1.00 82.06 86 SER A C 1
ATOM 644 O O . SER A 1 86 ? 15.487 -2.809 -3.877 1.00 82.06 86 SER A O 1
ATOM 646 N N . ALA A 1 87 ? 17.692 -2.415 -3.980 1.00 82.75 87 ALA A N 1
ATOM 647 C CA . ALA A 1 87 ? 17.856 -2.284 -2.528 1.00 82.75 87 ALA A CA 1
ATOM 648 C C . ALA A 1 87 ? 16.972 -1.172 -1.930 1.00 82.75 87 ALA A C 1
ATOM 650 O O . ALA A 1 87 ? 16.400 -1.356 -0.859 1.00 82.75 87 ALA A O 1
ATOM 651 N N . ALA A 1 88 ? 16.807 -0.054 -2.647 1.00 83.12 88 ALA A N 1
ATOM 652 C CA . ALA A 1 88 ? 15.922 1.033 -2.237 1.00 83.12 88 ALA A CA 1
ATOM 653 C C . ALA A 1 88 ? 14.458 0.571 -2.175 1.00 83.12 88 ALA A C 1
ATOM 655 O O . ALA A 1 88 ? 13.801 0.752 -1.156 1.00 83.12 88 ALA A O 1
ATOM 656 N N . SER A 1 89 ? 13.971 -0.117 -3.214 1.00 81.56 89 SER A N 1
ATOM 657 C CA . SER A 1 89 ? 12.603 -0.657 -3.214 1.00 81.56 89 SER A CA 1
ATOM 658 C C . SER A 1 89 ? 12.378 -1.727 -2.139 1.00 81.56 89 SER A C 1
ATOM 660 O O . SER A 1 89 ? 11.302 -1.783 -1.551 1.00 81.56 89 SER A O 1
ATOM 662 N N . ALA A 1 90 ? 13.396 -2.538 -1.824 1.00 85.00 90 ALA A N 1
ATOM 663 C CA . ALA A 1 90 ? 13.327 -3.504 -0.729 1.00 85.00 90 ALA A CA 1
ATOM 664 C C . ALA A 1 90 ? 13.230 -2.802 0.634 1.00 85.00 90 ALA A C 1
ATOM 666 O O . ALA A 1 90 ? 12.442 -3.212 1.483 1.00 85.00 90 ALA A O 1
ATOM 667 N N . PHE A 1 91 ? 13.988 -1.720 0.834 1.00 88.38 91 PHE A N 1
ATOM 668 C CA . PHE A 1 91 ? 13.905 -0.909 2.046 1.00 88.38 91 PHE A CA 1
ATOM 669 C C . PHE A 1 91 ? 12.517 -0.280 2.214 1.00 88.38 91 PHE A C 1
ATOM 671 O O . PHE A 1 91 ? 11.928 -0.381 3.289 1.00 88.38 91 PHE A O 1
ATOM 678 N N . THR A 1 92 ? 11.950 0.305 1.157 1.00 88.06 92 THR A N 1
ATOM 679 C CA . THR A 1 92 ? 10.602 0.883 1.231 1.00 88.06 92 THR A CA 1
ATOM 680 C C . THR A 1 92 ? 9.529 -0.180 1.448 1.00 88.06 92 THR A C 1
ATOM 682 O O . THR A 1 92 ? 8.584 0.046 2.198 1.00 88.06 92 THR A O 1
ATOM 685 N N . PHE A 1 93 ? 9.688 -1.371 0.867 1.00 88.88 93 PHE A N 1
ATOM 686 C CA . PHE A 1 93 ? 8.799 -2.495 1.148 1.00 88.88 93 PHE A CA 1
ATOM 687 C C . PHE A 1 93 ? 8.855 -2.915 2.627 1.00 88.88 93 PHE A C 1
ATOM 689 O O . PHE A 1 93 ? 7.814 -3.099 3.252 1.00 88.88 93 PHE A O 1
ATOM 696 N N . LEU A 1 94 ? 10.046 -2.981 3.234 1.00 90.25 94 LEU A N 1
ATOM 697 C CA . LEU A 1 94 ? 10.176 -3.215 4.678 1.00 90.25 94 LEU A CA 1
ATOM 698 C C . LEU A 1 94 ? 9.546 -2.088 5.505 1.00 90.25 94 LEU A C 1
ATOM 700 O O . LEU A 1 94 ? 8.932 -2.365 6.533 1.00 90.25 94 LEU A O 1
ATOM 704 N N . LYS A 1 95 ? 9.655 -0.833 5.052 1.00 91.81 95 LYS A N 1
ATOM 705 C CA . LYS A 1 95 ? 8.990 0.310 5.689 1.00 91.81 95 LYS A CA 1
ATOM 706 C C . LYS A 1 95 ? 7.465 0.169 5.646 1.00 91.81 95 LYS A C 1
ATOM 708 O O . LYS A 1 95 ? 6.829 0.357 6.679 1.00 91.81 95 LYS A O 1
ATOM 713 N N . LEU A 1 96 ? 6.896 -0.241 4.506 1.00 92.69 96 LEU A N 1
ATOM 714 C CA . LEU A 1 96 ? 5.470 -0.570 4.389 1.00 92.69 96 LEU A CA 1
ATOM 715 C C . LEU A 1 96 ? 5.079 -1.638 5.415 1.00 92.69 96 LEU A C 1
ATOM 717 O O . LEU A 1 96 ? 4.145 -1.429 6.182 1.00 92.69 96 LEU A O 1
ATOM 721 N N . LEU A 1 97 ? 5.805 -2.759 5.460 1.00 92.75 97 LEU A N 1
ATOM 722 C CA . LEU A 1 97 ? 5.519 -3.833 6.415 1.00 92.75 97 LEU A CA 1
ATOM 723 C C . LEU A 1 97 ? 5.622 -3.353 7.870 1.00 92.75 97 LEU A C 1
ATOM 725 O O . LEU A 1 97 ? 4.800 -3.731 8.697 1.00 92.75 97 LEU A O 1
ATOM 729 N N . GLY A 1 98 ? 6.588 -2.483 8.174 1.00 94.00 98 GLY A N 1
ATOM 730 C CA . GLY A 1 98 ? 6.734 -1.865 9.491 1.00 94.00 98 GLY A CA 1
ATOM 731 C C . GLY A 1 98 ? 5.591 -0.917 9.867 1.00 94.00 98 GLY A C 1
ATOM 732 O O . GLY A 1 98 ? 5.298 -0.771 11.050 1.00 94.00 98 GLY A O 1
ATOM 733 N N . ALA A 1 99 ? 4.926 -0.296 8.888 1.00 95.00 99 ALA A N 1
ATOM 734 C CA . ALA A 1 99 ? 3.761 0.560 9.115 1.00 95.00 99 ALA A CA 1
ATOM 735 C C . ALA A 1 99 ? 2.465 -0.239 9.360 1.00 95.00 99 ALA A C 1
ATOM 737 O O . ALA A 1 99 ? 1.546 0.276 9.996 1.00 95.00 99 ALA A O 1
ATOM 738 N N . LEU A 1 100 ? 2.394 -1.490 8.893 1.00 95.19 100 LEU A N 1
ATOM 739 C CA . LEU A 1 100 ? 1.245 -2.395 9.030 1.00 95.19 100 LEU A CA 1
ATOM 740 C C . LEU A 1 100 ? 1.194 -3.066 10.418 1.00 95.19 100 LEU A C 1
ATOM 742 O O . LEU A 1 100 ? 1.121 -4.286 10.541 1.00 95.19 100 LEU A O 1
ATOM 746 N N . THR A 1 101 ? 1.244 -2.277 11.490 1.00 94.50 101 THR A N 1
ATOM 747 C CA . THR A 1 101 ? 1.342 -2.799 12.866 1.00 94.50 101 THR A CA 1
ATOM 748 C C . THR A 1 101 ? 0.060 -3.460 13.383 1.00 94.50 101 THR A C 1
ATOM 750 O O . THR A 1 101 ? 0.138 -4.307 14.271 1.00 94.50 101 THR A O 1
ATOM 753 N N . GLY A 1 102 ? -1.109 -3.107 12.837 1.00 93.56 102 GLY A N 1
ATOM 754 C CA . GLY A 1 102 ? -2.411 -3.684 13.206 1.00 93.56 102 GLY A CA 1
ATOM 755 C C . GLY A 1 102 ? -2.896 -4.827 12.311 1.00 93.56 102 GLY A C 1
ATOM 756 O O . GLY A 1 102 ? -4.037 -5.271 12.463 1.00 93.56 102 GLY A O 1
ATOM 757 N N . ILE A 1 103 ? -2.055 -5.305 11.387 1.00 96.44 103 ILE A N 1
ATOM 758 C CA . ILE A 1 103 ? -2.449 -6.283 10.372 1.00 96.44 103 ILE A CA 1
ATOM 759 C C . ILE A 1 103 ? -2.850 -7.626 10.990 1.00 96.44 103 ILE A C 1
ATOM 761 O O . ILE A 1 103 ? -2.159 -8.174 11.849 1.00 96.44 103 ILE A O 1
ATOM 765 N N . LYS A 1 104 ? -3.972 -8.184 10.527 1.00 96.75 104 LYS A N 1
ATOM 766 C CA . LYS A 1 104 ? -4.446 -9.525 10.913 1.00 96.75 104 LYS A CA 1
ATOM 767 C C . LYS A 1 104 ? -4.334 -10.521 9.768 1.00 96.75 104 LYS A C 1
ATOM 769 O O . LYS A 1 104 ? -4.050 -11.694 10.000 1.00 96.75 104 LYS A O 1
ATOM 774 N N . HIS A 1 105 ? -4.536 -10.049 8.541 1.00 96.88 105 HIS A N 1
ATOM 775 C CA . HIS A 1 105 ? -4.500 -10.864 7.335 1.00 96.88 105 HIS A CA 1
ATOM 776 C C . HIS A 1 105 ? -3.535 -10.236 6.331 1.00 96.88 105 HIS A C 1
ATOM 778 O O . HIS A 1 105 ? -3.844 -9.219 5.723 1.00 96.88 105 HIS A O 1
ATOM 784 N N . LEU A 1 106 ? -2.352 -10.832 6.175 1.00 95.62 106 LEU A N 1
ATOM 785 C CA . LEU A 1 106 ? -1.350 -10.394 5.206 1.00 95.62 106 LEU A CA 1
ATOM 786 C C . LEU A 1 106 ? -1.123 -11.490 4.166 1.00 95.62 106 LEU A C 1
ATOM 788 O O . LEU A 1 106 ? -0.713 -12.600 4.507 1.00 95.62 106 LEU A O 1
ATOM 792 N N . VAL A 1 107 ? -1.346 -11.158 2.899 1.00 94.50 107 VAL A N 1
ATOM 793 C CA . VAL A 1 107 ? -1.043 -12.008 1.749 1.00 94.50 107 VAL A CA 1
ATOM 794 C C . VAL A 1 107 ? 0.108 -11.382 0.973 1.00 94.50 107 VAL A C 1
ATOM 796 O O . VAL A 1 107 ? 0.036 -10.227 0.559 1.00 94.50 107 VAL A O 1
ATOM 799 N N . LEU A 1 108 ? 1.170 -12.159 0.769 1.00 90.88 108 LEU A N 1
ATOM 800 C CA . LEU A 1 108 ? 2.328 -11.783 -0.038 1.00 90.88 108 LEU A CA 1
ATOM 801 C C . LEU A 1 108 ? 2.407 -12.708 -1.252 1.00 90.88 108 LEU A C 1
ATOM 803 O O . LEU A 1 108 ? 2.366 -13.931 -1.108 1.00 90.88 108 LEU A O 1
ATOM 807 N N . SER A 1 109 ? 2.512 -12.140 -2.450 1.00 84.75 109 SER A N 1
ATOM 808 C CA . SER A 1 109 ? 2.610 -12.927 -3.683 1.00 84.75 109 SER A CA 1
ATOM 809 C C . SER A 1 109 ? 4.014 -13.516 -3.882 1.00 84.75 109 SER A C 1
ATOM 811 O O . SER A 1 109 ? 5.003 -13.046 -3.319 1.00 84.75 109 SER A O 1
ATOM 813 N N . CYS A 1 110 ? 4.158 -14.502 -4.772 1.00 65.56 110 CYS A N 1
ATOM 814 C CA . CYS A 1 110 ? 5.472 -15.069 -5.088 1.00 65.56 110 CYS A CA 1
ATOM 815 C C . CYS A 1 110 ? 6.451 -14.043 -5.686 1.00 65.56 110 CYS A C 1
ATOM 817 O O . CYS A 1 110 ? 7.661 -14.194 -5.496 1.00 65.56 110 CYS A O 1
ATOM 819 N N . SER A 1 111 ? 5.962 -13.000 -6.369 1.00 63.81 111 SER A N 1
ATOM 820 C CA . SER A 1 111 ? 6.817 -11.944 -6.923 1.00 63.81 111 SER A CA 1
ATOM 821 C C . SER A 1 111 ? 7.562 -11.206 -5.799 1.00 63.81 111 SER A C 1
ATOM 823 O O . SER A 1 111 ? 8.769 -11.005 -5.903 1.00 63.81 111 SER A O 1
ATOM 825 N N . THR A 1 112 ? 6.911 -10.967 -4.655 1.00 56.81 112 THR A N 1
ATOM 826 C CA . THR A 1 112 ? 7.522 -10.316 -3.478 1.00 56.81 112 THR A CA 1
ATOM 827 C C . THR A 1 112 ? 8.659 -11.123 -2.840 1.00 56.81 112 THR A C 1
ATOM 829 O O . THR A 1 112 ? 9.513 -10.562 -2.156 1.00 56.81 112 THR A O 1
ATOM 832 N N . THR A 1 113 ? 8.708 -12.438 -3.080 1.00 56.03 113 THR A N 1
ATOM 833 C CA . THR A 1 113 ? 9.693 -13.366 -2.483 1.00 56.03 113 THR A CA 1
ATOM 834 C C . THR A 1 113 ? 10.783 -13.818 -3.455 1.00 56.03 113 THR A C 1
ATOM 836 O O . THR A 1 113 ? 11.716 -14.532 -3.070 1.00 56.03 113 THR A O 1
ATOM 839 N N . LYS A 1 114 ? 10.683 -13.434 -4.734 1.00 52.41 114 LYS A N 1
ATOM 840 C CA . LYS A 1 114 ? 11.577 -13.923 -5.781 1.00 52.41 114 LYS A CA 1
ATOM 841 C C . LYS A 1 114 ? 12.964 -13.298 -5.626 1.00 52.41 114 LYS A C 1
ATOM 843 O O . LYS A 1 114 ? 13.212 -12.166 -6.030 1.00 52.41 114 LYS A O 1
ATOM 848 N N . ARG A 1 115 ? 13.894 -14.074 -5.067 1.00 48.56 115 ARG A N 1
ATOM 849 C CA . ARG A 1 115 ? 15.324 -13.745 -5.023 1.00 48.56 115 ARG A CA 1
ATOM 850 C C . ARG A 1 115 ? 15.854 -13.650 -6.454 1.00 48.56 115 ARG A C 1
ATOM 852 O O . ARG A 1 115 ? 15.612 -14.554 -7.252 1.00 48.56 115 ARG A O 1
ATOM 859 N N . ASP A 1 116 ? 16.563 -12.570 -6.773 1.00 51.56 116 ASP A N 1
ATOM 860 C CA . ASP A 1 116 ? 17.152 -12.362 -8.096 1.00 51.56 116 ASP A CA 1
ATOM 861 C C . ASP A 1 116 ? 18.093 -13.527 -8.452 1.00 51.56 116 ASP A C 1
ATOM 863 O O . ASP A 1 116 ? 19.224 -13.641 -7.969 1.00 51.56 116 ASP A O 1
ATOM 867 N N . SER A 1 117 ? 17.607 -14.432 -9.298 1.00 50.91 117 SER A N 1
ATOM 868 C CA . SER A 1 117 ? 18.364 -15.572 -9.807 1.00 50.91 117 SER A CA 1
ATOM 869 C C . SER A 1 117 ? 19.372 -15.162 -10.889 1.00 50.91 117 SER A C 1
ATOM 871 O O . SER A 1 117 ? 20.013 -16.025 -11.479 1.00 50.91 117 SER A O 1
ATOM 873 N N . ARG A 1 118 ? 19.565 -13.855 -11.139 1.00 51.66 118 ARG A N 1
ATOM 874 C CA . ARG A 1 118 ? 20.622 -13.326 -12.018 1.00 51.66 118 ARG A CA 1
ATOM 875 C C . ARG A 1 118 ? 21.951 -13.052 -11.311 1.00 51.66 118 ARG A C 1
ATOM 877 O O . ARG A 1 118 ? 22.873 -12.544 -11.942 1.00 51.66 118 ARG A O 1
ATOM 884 N N . SER A 1 119 ? 22.127 -13.470 -10.056 1.00 48.88 119 SER A N 1
ATOM 885 C CA . SER A 1 119 ? 23.452 -13.500 -9.414 1.00 48.88 119 SER A CA 1
ATOM 886 C C . SER A 1 119 ? 24.297 -14.710 -9.856 1.00 48.88 119 SER A C 1
ATOM 888 O O . SER A 1 119 ? 24.884 -15.423 -9.052 1.00 48.88 119 SER A O 1
ATOM 890 N N . GLY A 1 120 ? 24.421 -14.920 -11.169 1.00 48.69 120 GLY A N 1
ATOM 891 C CA . GLY A 1 120 ? 25.404 -15.822 -11.775 1.00 48.69 120 GLY A CA 1
ATOM 892 C C . GLY A 1 120 ? 26.814 -15.225 -11.764 1.00 48.69 120 GLY A C 1
ATOM 893 O O . GLY A 1 120 ? 27.472 -15.185 -12.800 1.00 48.69 120 GLY A O 1
ATOM 894 N N . ARG A 1 121 ? 27.283 -14.708 -10.619 1.00 48.88 121 ARG A N 1
ATOM 895 C CA . ARG A 1 121 ? 28.694 -14.330 -10.469 1.00 48.88 121 ARG A CA 1
ATOM 896 C C . ARG A 1 121 ? 29.474 -15.630 -10.243 1.00 48.88 121 ARG A C 1
ATOM 898 O O . ARG A 1 121 ? 29.231 -16.277 -9.224 1.00 48.88 121 ARG A O 1
ATOM 905 N N . PRO A 1 122 ? 30.373 -16.053 -11.150 1.00 51.84 122 PRO A N 1
ATOM 906 C CA . PRO A 1 122 ? 31.214 -17.205 -10.862 1.00 51.84 122 PRO A CA 1
ATOM 907 C C . PRO A 1 122 ? 32.077 -16.885 -9.628 1.00 51.84 122 PRO A C 1
ATOM 909 O O . PRO A 1 122 ? 32.427 -15.716 -9.419 1.00 51.84 122 PRO A O 1
ATOM 912 N N . PRO A 1 123 ? 32.406 -17.885 -8.791 1.00 50.47 123 PRO A N 1
ATOM 913 C CA . PRO A 1 123 ? 33.249 -17.663 -7.625 1.00 50.47 123 PRO A CA 1
ATOM 914 C C . PRO A 1 123 ? 34.606 -17.093 -8.068 1.00 50.47 123 PRO A C 1
ATOM 916 O O . PRO A 1 123 ? 35.069 -17.405 -9.173 1.00 50.47 123 PRO A O 1
ATOM 919 N N . PRO A 1 124 ? 35.255 -16.249 -7.244 1.00 48.41 124 PRO A N 1
ATOM 920 C CA . PRO A 1 124 ? 36.573 -15.733 -7.572 1.00 48.41 124 PRO A CA 1
ATOM 921 C C . PRO A 1 124 ? 37.515 -16.917 -7.789 1.00 48.41 124 PRO A C 1
ATOM 923 O O . PRO A 1 124 ? 37.636 -17.798 -6.936 1.00 48.41 124 PRO A O 1
ATOM 926 N N . ARG A 1 125 ? 38.162 -16.957 -8.959 1.00 51.31 125 ARG A N 1
ATOM 927 C CA . ARG A 1 125 ? 39.260 -17.888 -9.207 1.00 51.31 125 ARG A CA 1
ATOM 928 C C . ARG A 1 125 ? 40.344 -17.561 -8.186 1.00 51.31 125 ARG A C 1
ATOM 930 O O . ARG A 1 125 ? 41.009 -16.536 -8.314 1.00 51.31 125 ARG A O 1
ATOM 937 N N . TYR A 1 126 ? 40.502 -18.404 -7.171 1.00 46.69 126 TYR A N 1
ATOM 938 C CA . TYR A 1 126 ? 41.711 -18.389 -6.364 1.00 46.69 126 TYR A CA 1
ATOM 939 C C . TYR A 1 126 ? 42.880 -18.591 -7.326 1.00 46.69 126 TYR A C 1
ATOM 941 O O . TYR A 1 126 ? 42.926 -19.584 -8.053 1.00 46.69 126 TYR A O 1
ATOM 949 N N . ALA A 1 127 ? 43.779 -17.611 -7.384 1.00 48.44 127 ALA A N 1
ATOM 950 C CA . ALA A 1 127 ? 45.043 -17.761 -8.076 1.00 48.44 127 ALA A CA 1
ATOM 951 C C . ALA A 1 127 ? 45.795 -18.908 -7.392 1.00 48.44 127 ALA A C 1
ATOM 953 O O . ALA A 1 127 ? 46.320 -18.749 -6.291 1.00 48.44 127 ALA A O 1
ATOM 954 N N . THR A 1 128 ? 45.807 -20.084 -8.015 1.00 46.97 128 THR A N 1
ATOM 955 C CA . THR A 1 128 ? 46.779 -21.124 -7.698 1.00 46.97 128 THR A CA 1
ATOM 956 C C . THR A 1 128 ? 48.147 -20.532 -7.989 1.00 46.97 128 THR A C 1
ATOM 958 O O . THR A 1 128 ? 48.508 -20.336 -9.151 1.00 46.97 128 THR A O 1
ATOM 961 N N . GLY A 1 129 ? 48.867 -20.177 -6.925 1.00 42.91 129 GLY A N 1
ATOM 962 C CA . GLY A 1 129 ? 50.267 -19.806 -7.003 1.00 42.91 129 GLY A CA 1
ATOM 963 C C . GLY A 1 129 ? 51.032 -20.895 -7.745 1.00 42.91 129 GLY A C 1
ATOM 964 O O . GLY A 1 129 ? 50.976 -22.070 -7.384 1.00 42.91 129 GLY A O 1
ATOM 965 N N . LEU A 1 130 ? 51.717 -20.481 -8.807 1.00 45.69 130 LEU A N 1
ATOM 966 C CA . LEU A 1 130 ? 52.807 -21.226 -9.410 1.00 45.69 130 LEU A CA 1
ATOM 967 C C . LEU A 1 130 ? 53.852 -21.514 -8.325 1.00 45.69 130 LEU A C 1
ATOM 969 O O . LEU A 1 130 ? 54.570 -20.614 -7.901 1.00 45.69 130 LEU A O 1
ATOM 973 N N . LEU A 1 131 ? 53.959 -22.772 -7.908 1.00 40.06 131 LEU A N 1
ATOM 974 C CA . LEU A 1 131 ? 55.225 -23.338 -7.457 1.00 40.06 131 LEU A CA 1
ATOM 975 C C . LEU A 1 131 ? 55.758 -24.174 -8.617 1.00 40.06 131 LEU A C 1
ATOM 977 O O . LEU A 1 131 ? 55.514 -25.374 -8.713 1.00 40.06 131 LEU A O 1
ATOM 981 N N . SER A 1 132 ? 56.444 -23.510 -9.545 1.00 38.69 132 SER A N 1
ATOM 982 C CA . SER A 1 132 ? 57.404 -24.190 -10.406 1.00 38.69 132 SER A CA 1
ATOM 983 C C . SER A 1 132 ? 58.606 -24.556 -9.543 1.00 38.69 132 SER A C 1
ATOM 985 O O . SER A 1 132 ? 59.314 -23.676 -9.056 1.00 38.69 132 SER A O 1
ATOM 987 N N . ALA A 1 133 ? 58.808 -25.855 -9.349 1.00 38.62 133 ALA A N 1
ATOM 988 C CA . ALA A 1 133 ? 60.106 -26.400 -9.000 1.00 38.62 133 ALA A CA 1
ATOM 989 C C . ALA A 1 133 ? 61.105 -26.072 -10.121 1.00 38.62 133 ALA A C 1
ATOM 991 O O . ALA A 1 133 ? 60.768 -26.276 -11.288 1.00 38.62 133 ALA A O 1
ATOM 992 N N . ILE A 1 134 ? 62.275 -25.550 -9.745 1.00 45.59 134 ILE A N 1
ATOM 993 C CA . ILE A 1 134 ? 63.646 -25.930 -10.145 1.00 45.59 134 ILE A CA 1
ATOM 994 C C . ILE A 1 134 ? 64.570 -25.318 -9.090 1.00 45.59 134 ILE A C 1
ATOM 996 O O . ILE A 1 134 ? 64.414 -24.108 -8.811 1.00 45.59 134 ILE A O 1
#

Foldseek 3Di:
DQVVQVVPLQEQEDADEDEADQPLDEDEHRQNYQYDAYEHPDLPHHHEYADDHLNHQEEHDANYQYQADANQCNHAEYEDHYAQPDPNSVVRVVRNVVRPNNYNYYHYDVNNVDDPPPPPPPPPPDPPDDPDDD